Protein AF-A0A815IGK3-F1 (afdb_monomer_lite)

Foldseek 3Di:
DEAEAEDQDPVVLVVCQVVCCVVCVVVVEAEEEQEPPDDLVNRQPDDPPDRYYYYYYPVRVCVCVVVVSDPD

Organism: NCBI:txid392033

Sequence (72 aa):
SCVLILASTRESARQIEEEAIKFGKPLNITVISIIGGLSREEQGFVHCLGRQIVISTSSRLIDVLENCYLPL

Structure (mmCIF, N/CA/C/O backbone):
data_AF-A0A815IGK3-F1
#
_entry.id   AF-A0A815IGK3-F1
#
loop_
_atom_site.group_PDB
_atom_site.id
_atom_site.type_symbol
_atom_site.label_atom_id
_atom_site.label_alt_id
_atom_site.label_comp_id
_atom_site.label_asym_id
_atom_site.label_entity_id
_atom_site.label_seq_id
_atom_site.pdbx_PDB_ins_code
_atom_site.Cartn_x
_atom_site.Cartn_y
_atom_site.Cartn_z
_atom_site.occupancy
_atom_site.B_iso_or_equiv
_atom_site.auth_seq_id
_atom_site.auth_comp_id
_atom_site.auth_asym_id
_atom_site.auth_atom_id
_atom_site.pdbx_PDB_model_num
ATOM 1 N N . SER A 1 1 ? -15.795 -1.273 -6.410 1.00 68.00 1 SER A N 1
ATOM 2 C CA . SER A 1 1 ? -15.333 0.121 -6.242 1.00 68.00 1 SER A CA 1
ATOM 3 C C . SER A 1 1 ? -14.020 0.104 -5.476 1.00 68.00 1 SER A C 1
ATOM 5 O O . SER A 1 1 ? -14.010 0.134 -4.251 1.00 68.00 1 SER A O 1
ATOM 7 N N . CYS A 1 2 ? -12.922 -0.042 -6.216 1.00 74.75 2 CYS A N 1
ATOM 8 C CA . CYS A 1 2 ? -11.551 -0.019 -5.709 1.00 74.75 2 CYS A CA 1
ATOM 9 C C . CYS A 1 2 ? -10.928 1.338 -6.071 1.00 74.75 2 CYS A C 1
ATOM 11 O O . CYS A 1 2 ? -11.248 1.879 -7.131 1.00 74.75 2 CYS A O 1
ATOM 13 N N . VAL A 1 3 ? -10.091 1.892 -5.194 1.00 88.19 3 VAL A N 1
ATOM 14 C CA . VAL A 1 3 ? -9.325 3.123 -5.443 1.00 88.19 3 VAL A CA 1
ATOM 15 C C . VAL A 1 3 ? -7.843 2.774 -5.439 1.00 88.19 3 VAL A C 1
ATOM 17 O O . VAL A 1 3 ? -7.359 2.179 -4.481 1.00 88.19 3 VAL A O 1
ATOM 20 N N . LEU A 1 4 ? -7.126 3.169 -6.491 1.00 89.19 4 LEU A N 1
ATOM 21 C CA . LEU A 1 4 ? -5.673 3.053 -6.581 1.00 89.19 4 LEU A CA 1
ATOM 22 C C . LEU A 1 4 ? -5.025 4.411 -6.293 1.00 89.19 4 LEU A C 1
ATOM 24 O O . LEU A 1 4 ? -5.394 5.418 -6.897 1.00 89.19 4 LEU A O 1
ATOM 28 N N . ILE A 1 5 ? -4.033 4.423 -5.408 1.00 93.19 5 ILE A N 1
ATOM 29 C CA . ILE A 1 5 ? -3.192 5.576 -5.092 1.00 93.19 5 ILE A CA 1
ATOM 30 C C . ILE A 1 5 ? -1.754 5.236 -5.482 1.00 93.19 5 ILE A C 1
ATOM 32 O O . ILE A 1 5 ? -1.170 4.279 -4.975 1.00 93.19 5 ILE A O 1
ATOM 36 N N . LEU A 1 6 ? -1.175 6.038 -6.375 1.00 94.31 6 LEU A N 1
ATOM 37 C CA . LEU A 1 6 ? 0.221 5.911 -6.778 1.00 94.31 6 LEU A CA 1
ATOM 38 C C . LEU A 1 6 ? 1.083 6.930 -6.037 1.00 94.31 6 LEU A C 1
ATOM 40 O O . LEU A 1 6 ? 0.856 8.135 -6.134 1.00 94.31 6 LEU A O 1
ATOM 44 N N . ALA A 1 7 ? 2.091 6.437 -5.325 1.00 95.69 7 ALA A N 1
ATOM 45 C CA . ALA A 1 7 ? 3.117 7.244 -4.685 1.00 95.69 7 ALA A CA 1
ATOM 46 C C . ALA A 1 7 ? 4.433 7.161 -5.471 1.00 95.69 7 ALA A C 1
ATOM 48 O O . ALA A 1 7 ? 4.763 6.132 -6.065 1.00 95.69 7 ALA A O 1
ATOM 49 N N . SER A 1 8 ? 5.206 8.246 -5.463 1.00 93.94 8 SER A N 1
ATOM 50 C CA . SER A 1 8 ? 6.493 8.330 -6.167 1.00 93.94 8 SER A CA 1
ATOM 51 C C . SER A 1 8 ? 7.626 7.578 -5.461 1.00 93.94 8 SER A C 1
ATOM 53 O O . SER A 1 8 ? 8.611 7.221 -6.104 1.00 93.94 8 SER A O 1
ATOM 55 N N . THR A 1 9 ? 7.497 7.324 -4.156 1.00 93.31 9 THR A N 1
ATOM 56 C CA . THR A 1 9 ? 8.507 6.647 -3.331 1.00 93.31 9 THR A CA 1
ATOM 57 C C . THR A 1 9 ? 7.864 5.656 -2.362 1.00 93.31 9 THR A C 1
ATOM 59 O O . THR A 1 9 ? 6.667 5.728 -2.064 1.00 93.31 9 THR A O 1
ATOM 62 N N . ARG A 1 10 ? 8.671 4.722 -1.841 1.00 91.50 10 ARG A N 1
ATOM 63 C CA . ARG A 1 10 ? 8.227 3.754 -0.823 1.00 91.50 10 ARG A CA 1
ATOM 64 C C . ARG A 1 10 ? 7.836 4.441 0.480 1.00 91.50 10 ARG A C 1
ATOM 66 O O . ARG A 1 10 ? 6.904 4.010 1.149 1.00 91.50 10 ARG A O 1
ATOM 73 N N . GLU A 1 11 ? 8.566 5.481 0.845 1.00 94.12 11 GLU A N 1
ATOM 74 C CA . GLU A 1 11 ? 8.391 6.234 2.079 1.00 94.12 11 GLU A CA 1
ATOM 75 C C . GLU A 1 11 ? 7.059 6.985 2.046 1.00 94.12 11 GLU A C 1
ATOM 77 O O . GLU A 1 11 ? 6.275 6.881 2.987 1.00 94.12 11 GLU A O 1
ATOM 82 N N . SER A 1 12 ? 6.747 7.647 0.927 1.00 95.00 12 SER A N 1
ATOM 83 C CA . SER A 1 12 ? 5.452 8.306 0.745 1.00 95.00 12 SER A CA 1
ATOM 84 C C . SER A 1 12 ? 4.299 7.304 0.721 1.00 95.00 12 SER A C 1
ATOM 86 O O . SER A 1 12 ? 3.262 7.561 1.324 1.00 95.00 12 SER A O 1
ATOM 88 N N . ALA A 1 13 ? 4.473 6.139 0.089 1.00 94.38 13 ALA A N 1
ATOM 89 C CA . ALA A 1 13 ? 3.459 5.085 0.113 1.00 94.38 13 ALA A CA 1
ATOM 90 C C . ALA A 1 13 ? 3.144 4.607 1.541 1.00 94.38 13 ALA A C 1
ATOM 92 O O . ALA A 1 13 ? 1.973 4.472 1.888 1.00 94.38 13 ALA A O 1
ATOM 93 N N . ARG A 1 14 ? 4.172 4.410 2.379 1.00 92.75 14 ARG A N 1
ATOM 94 C CA . ARG A 1 14 ? 4.011 4.025 3.792 1.00 92.75 14 ARG A CA 1
ATOM 95 C C . ARG A 1 14 ? 3.279 5.080 4.610 1.00 92.75 14 ARG A C 1
ATOM 97 O O . ARG A 1 14 ? 2.376 4.744 5.363 1.00 92.75 14 ARG A O 1
ATOM 104 N N . GLN A 1 15 ? 3.621 6.353 4.427 1.00 96.00 15 GLN A N 1
ATOM 105 C CA . GLN A 1 15 ? 2.928 7.445 5.118 1.00 96.00 15 GLN A CA 1
ATOM 106 C C . GLN A 1 15 ? 1.439 7.493 4.751 1.00 96.00 15 GLN A C 1
ATOM 108 O O . GLN A 1 15 ? 0.587 7.653 5.622 1.00 96.00 15 GLN A O 1
ATOM 113 N N . ILE A 1 16 ? 1.114 7.316 3.465 1.00 96.00 16 ILE A N 1
ATOM 114 C CA . ILE A 1 16 ? -0.278 7.265 3.003 1.00 96.00 16 ILE A CA 1
ATOM 115 C C . ILE A 1 16 ? -0.989 6.038 3.581 1.00 96.00 16 ILE A C 1
ATOM 117 O O . ILE A 1 16 ? -2.133 6.157 4.003 1.00 96.00 16 ILE A O 1
ATOM 121 N N . GLU A 1 17 ? -0.336 4.876 3.618 1.00 93.81 17 GLU A N 1
ATOM 122 C CA . GLU A 1 17 ? -0.890 3.642 4.186 1.00 93.81 17 GLU A CA 1
ATOM 123 C C . GLU A 1 17 ? -1.229 3.801 5.669 1.00 93.81 17 GLU A C 1
ATOM 125 O O . GLU A 1 17 ? -2.356 3.508 6.073 1.00 93.81 17 GLU A O 1
ATOM 130 N N . GLU A 1 18 ? -0.295 4.318 6.467 1.00 95.12 18 GLU A N 1
ATOM 131 C CA . GLU A 1 18 ? -0.490 4.547 7.900 1.00 95.12 18 GLU A CA 1
ATOM 132 C C . GLU A 1 18 ? -1.690 5.460 8.177 1.00 95.12 18 GLU A C 1
ATOM 134 O O . GLU A 1 18 ? -2.510 5.161 9.049 1.00 95.12 18 GLU A O 1
ATOM 139 N N . GLU A 1 19 ? -1.834 6.552 7.423 1.00 96.75 19 GLU A N 1
ATOM 140 C CA . GLU A 1 19 ? -2.982 7.453 7.552 1.00 96.75 19 GLU A CA 1
ATOM 141 C C . GLU A 1 19 ? -4.273 6.817 7.026 1.00 96.75 19 GLU A C 1
ATOM 143 O O . GLU A 1 19 ? -5.304 6.840 7.702 1.00 96.75 19 GLU A O 1
ATOM 148 N N . ALA A 1 20 ? -4.235 6.176 5.858 1.00 94.19 20 ALA A N 1
ATOM 149 C CA . ALA A 1 20 ? -5.402 5.536 5.263 1.00 94.19 20 ALA A CA 1
ATOM 150 C C . ALA A 1 20 ? -5.970 4.430 6.162 1.00 94.19 20 ALA A C 1
ATOM 152 O O . ALA A 1 20 ? -7.188 4.288 6.236 1.00 94.19 20 ALA A O 1
ATOM 153 N N . ILE A 1 21 ? -5.134 3.680 6.888 1.00 93.19 21 ILE A N 1
ATOM 154 C CA . ILE A 1 21 ? -5.593 2.680 7.864 1.00 93.19 21 ILE A CA 1
ATOM 155 C C . ILE A 1 21 ? -6.345 3.352 9.021 1.00 93.19 21 ILE A C 1
ATOM 157 O O . ILE A 1 21 ? -7.414 2.872 9.413 1.00 93.19 21 ILE A O 1
ATOM 161 N N . LYS A 1 22 ? -5.835 4.476 9.549 1.00 94.44 22 LYS A N 1
ATOM 162 C CA . LYS A 1 22 ? -6.490 5.230 10.637 1.00 94.44 22 LYS A CA 1
ATOM 163 C C . LYS A 1 22 ? -7.886 5.699 10.221 1.00 94.44 22 LYS A C 1
ATOM 165 O O . LYS A 1 22 ? -8.837 5.517 10.981 1.00 94.44 22 LYS A O 1
ATOM 170 N N . PHE A 1 23 ? -8.022 6.243 9.009 1.00 92.25 23 PHE A N 1
ATOM 171 C CA . PHE A 1 23 ? -9.310 6.703 8.472 1.00 92.25 23 PHE A CA 1
ATOM 172 C C . PHE A 1 23 ? -10.213 5.562 7.983 1.00 92.25 23 PHE A C 1
ATOM 174 O O . PHE A 1 23 ? -11.437 5.652 8.076 1.00 92.25 23 PHE A O 1
ATOM 181 N N . GLY A 1 24 ? -9.628 4.486 7.460 1.00 90.75 24 GLY A N 1
ATOM 182 C CA . GLY A 1 24 ? -10.343 3.379 6.830 1.00 90.75 24 GLY A CA 1
ATOM 183 C C . GLY A 1 24 ? -10.971 2.406 7.823 1.00 90.75 24 GLY A C 1
ATOM 184 O O . GLY A 1 24 ? -12.085 1.932 7.591 1.00 90.75 24 GLY A O 1
ATOM 185 N N . LYS A 1 25 ? -10.313 2.163 8.964 1.00 87.25 25 LYS A N 1
ATOM 186 C CA . LYS A 1 25 ? -10.779 1.236 10.008 1.00 87.25 25 LYS A CA 1
ATOM 187 C C . LYS A 1 25 ? -12.216 1.504 10.497 1.00 87.25 25 LYS A C 1
ATOM 189 O O . LYS A 1 25 ? -13.000 0.556 10.489 1.00 87.25 25 LYS A O 1
ATOM 194 N N . PRO A 1 26 ? -12.623 2.733 10.880 1.00 91.75 26 PRO A N 1
ATOM 195 C CA . PRO A 1 26 ? -14.005 2.996 11.301 1.00 91.75 26 PRO A CA 1
ATOM 196 C C . PRO A 1 26 ? -15.033 2.879 10.164 1.00 91.75 26 PRO A C 1
ATOM 198 O O . PRO A 1 26 ? -16.223 2.739 10.431 1.00 91.75 26 PRO A O 1
ATOM 201 N N . LEU A 1 27 ? -14.594 2.925 8.902 1.00 90.06 27 LEU A N 1
ATOM 202 C CA . LEU A 1 27 ? -15.452 2.864 7.713 1.00 90.06 27 LEU A CA 1
ATOM 203 C C . LEU A 1 27 ? -15.508 1.468 7.078 1.00 90.06 27 LEU A C 1
ATOM 205 O O . LEU A 1 27 ? -16.119 1.308 6.019 1.00 90.06 27 LEU A O 1
ATOM 209 N N . ASN A 1 28 ? -14.868 0.474 7.705 1.00 87.25 28 ASN A N 1
ATOM 210 C CA . ASN A 1 28 ? -14.697 -0.874 7.164 1.00 87.25 28 ASN A CA 1
ATOM 211 C C . ASN A 1 28 ? -14.067 -0.867 5.753 1.00 87.25 28 ASN A C 1
ATOM 213 O O . ASN A 1 28 ? -14.502 -1.590 4.856 1.00 87.25 28 ASN A O 1
ATOM 217 N N . ILE A 1 29 ? -13.080 0.013 5.544 1.00 88.25 29 ILE A N 1
ATOM 218 C CA . ILE A 1 29 ? -12.277 0.083 4.320 1.00 88.25 29 ILE A CA 1
ATOM 219 C C . ILE A 1 29 ? -10.981 -0.684 4.552 1.00 88.25 29 ILE A C 1
ATOM 221 O O . ILE A 1 29 ? -10.245 -0.406 5.500 1.00 88.25 29 ILE A O 1
ATOM 225 N N . THR A 1 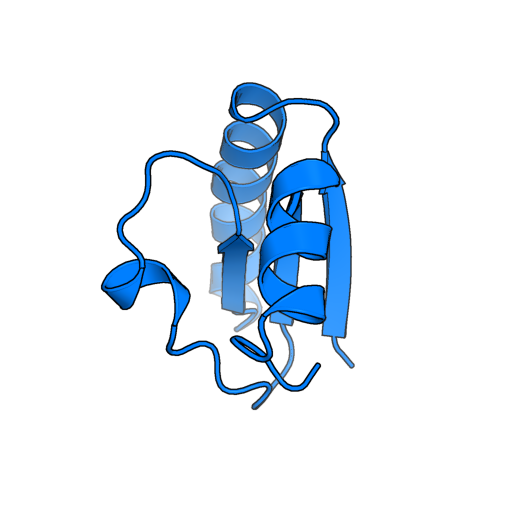30 ? -10.683 -1.607 3.646 1.00 87.12 30 THR A N 1
ATOM 226 C CA . THR A 1 30 ? -9.420 -2.345 3.647 1.00 87.12 30 THR A CA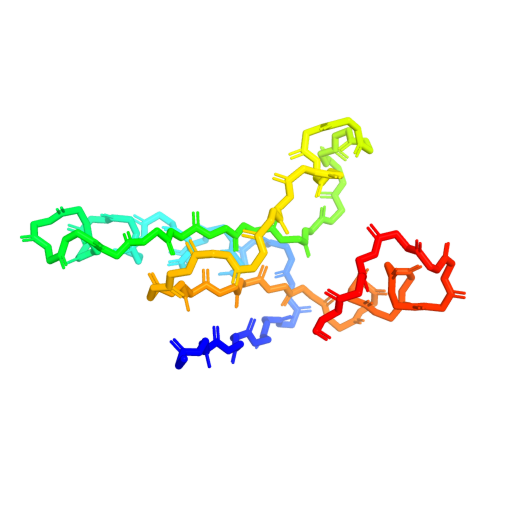 1
ATOM 227 C C . THR A 1 30 ? -8.364 -1.549 2.883 1.00 87.12 30 THR A C 1
ATOM 229 O O . THR A 1 30 ? -8.604 -1.110 1.757 1.00 87.12 30 THR A O 1
ATOM 232 N N . VAL A 1 31 ? -7.200 -1.349 3.499 1.00 88.44 31 VAL A N 1
ATOM 233 C CA . VAL A 1 31 ? -6.051 -0.654 2.902 1.00 88.44 31 VAL A CA 1
ATOM 234 C C . VAL A 1 31 ? -4.940 -1.659 2.674 1.00 88.44 31 VAL A C 1
ATOM 236 O O . VAL A 1 31 ? -4.677 -2.495 3.536 1.00 88.44 31 VAL A O 1
ATOM 239 N N . ILE A 1 32 ? -4.333 -1.591 1.495 1.00 86.56 32 ILE A N 1
ATOM 240 C CA . ILE A 1 32 ? -3.361 -2.568 1.018 1.00 86.56 32 ILE A CA 1
ATOM 241 C C . ILE A 1 32 ? -2.230 -1.819 0.329 1.00 86.56 32 ILE A C 1
ATOM 243 O O . ILE A 1 32 ? -2.499 -0.964 -0.515 1.00 86.56 32 ILE A O 1
ATOM 247 N N . SER A 1 33 ? -0.978 -2.155 0.642 1.00 87.19 33 SER A N 1
ATOM 248 C CA . SER A 1 33 ? 0.190 -1.587 -0.030 1.00 87.19 33 SER A CA 1
ATOM 249 C C . SER A 1 33 ? 0.932 -2.610 -0.899 1.00 87.19 33 SER A C 1
ATOM 251 O O . SER A 1 33 ? 1.200 -3.740 -0.501 1.00 87.19 33 SER A O 1
ATOM 253 N N . ILE A 1 34 ? 1.283 -2.197 -2.118 1.00 86.19 34 ILE A N 1
ATOM 254 C CA . ILE A 1 34 ? 2.084 -2.958 -3.083 1.00 86.19 34 ILE A CA 1
ATOM 255 C C . ILE A 1 34 ? 3.357 -2.155 -3.351 1.00 86.19 34 ILE A C 1
ATOM 257 O O . ILE A 1 34 ? 3.444 -1.375 -4.302 1.00 86.19 34 ILE A O 1
ATOM 261 N N . ILE A 1 35 ? 4.348 -2.307 -2.479 1.00 87.25 35 ILE A N 1
ATOM 262 C CA . ILE A 1 35 ? 5.626 -1.593 -2.556 1.00 87.25 35 ILE A CA 1
ATOM 263 C 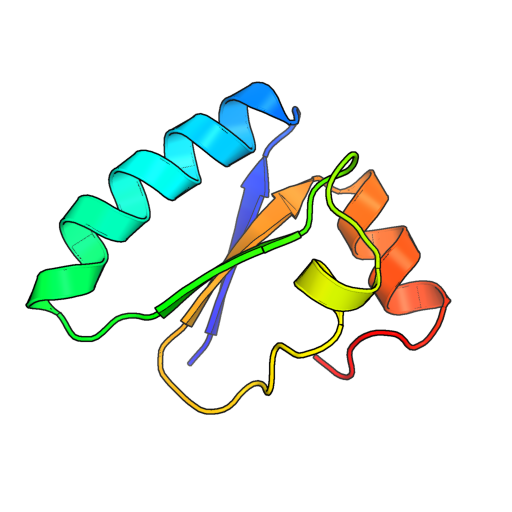C . ILE A 1 35 ? 6.804 -2.559 -2.388 1.00 87.25 35 ILE A C 1
ATOM 265 O O . ILE A 1 35 ? 6.654 -3.676 -1.892 1.00 87.25 35 ILE A O 1
ATOM 269 N N . GLY A 1 36 ? 7.995 -2.164 -2.850 1.00 78.62 36 GLY A N 1
ATOM 270 C CA . GLY A 1 36 ? 9.197 -2.998 -2.721 1.00 78.62 36 GLY A CA 1
ATOM 271 C C . GLY A 1 36 ? 9.548 -3.311 -1.257 1.00 78.62 36 GLY A C 1
ATOM 272 O O . GLY A 1 36 ? 9.155 -2.582 -0.352 1.00 78.62 36 GLY A O 1
ATOM 273 N N . GLY A 1 37 ? 10.316 -4.379 -1.018 1.00 72.88 37 GLY A N 1
ATOM 274 C CA . GLY A 1 37 ? 10.842 -4.747 0.308 1.00 72.88 37 GLY A CA 1
ATOM 275 C C . GLY A 1 37 ? 9.855 -5.388 1.289 1.00 72.88 37 GLY A C 1
ATOM 276 O O . GLY A 1 37 ? 10.214 -5.538 2.451 1.00 72.88 37 GLY A O 1
ATOM 277 N N . LEU A 1 38 ? 8.660 -5.753 0.829 1.00 66.06 38 LEU A N 1
ATOM 278 C CA . LEU A 1 38 ? 7.793 -6.752 1.463 1.00 66.06 38 LEU A CA 1
ATOM 279 C C . LEU A 1 38 ? 7.920 -8.066 0.678 1.00 66.06 38 LEU A C 1
ATOM 281 O O . LEU A 1 38 ? 8.209 -8.031 -0.525 1.00 66.06 38 LEU A O 1
ATOM 285 N N . SER A 1 39 ? 7.749 -9.215 1.328 1.00 63.62 39 SER A N 1
ATOM 286 C CA . SER A 1 39 ? 7.862 -10.514 0.654 1.00 63.62 39 SER A CA 1
ATOM 287 C C . SER A 1 39 ? 6.755 -10.705 -0.394 1.00 63.62 39 SER A C 1
ATOM 289 O O . SER A 1 39 ? 5.707 -10.057 -0.363 1.00 63.62 39 SER A O 1
ATOM 291 N N . ARG A 1 40 ? 6.992 -11.594 -1.369 1.00 59.31 40 ARG A N 1
ATOM 292 C CA . ARG A 1 40 ? 6.000 -11.915 -2.412 1.00 59.31 40 ARG A CA 1
ATOM 293 C C . ARG A 1 40 ? 4.746 -12.558 -1.818 1.00 59.31 40 ARG A C 1
ATOM 295 O O . ARG A 1 40 ? 3.654 -12.302 -2.309 1.00 59.31 40 ARG A O 1
ATOM 302 N N . GLU A 1 41 ? 4.907 -13.344 -0.758 1.00 57.91 41 GLU A N 1
ATOM 303 C CA . GLU A 1 41 ? 3.811 -14.008 -0.047 1.00 57.91 41 GLU A CA 1
ATOM 304 C C . GLU A 1 41 ? 2.927 -13.007 0.712 1.00 57.91 41 GLU A C 1
ATOM 306 O O . GLU A 1 41 ? 1.707 -13.130 0.665 1.00 57.91 41 GLU A O 1
ATOM 311 N N . GLU A 1 42 ? 3.512 -11.962 1.313 1.00 56.62 42 GLU A N 1
ATOM 312 C CA . GLU A 1 42 ? 2.761 -10.872 1.966 1.00 56.62 42 GLU A CA 1
ATOM 313 C C . GLU A 1 42 ? 1.949 -10.024 0.970 1.00 56.62 42 GLU A C 1
ATOM 315 O O . GLU A 1 42 ? 0.929 -9.450 1.341 1.00 56.62 42 GLU A O 1
ATOM 320 N N . GLN A 1 43 ? 2.379 -9.950 -0.296 1.00 56.75 43 GLN A N 1
ATOM 321 C CA . GLN A 1 43 ? 1.714 -9.159 -1.345 1.00 56.75 43 GLN A CA 1
ATOM 322 C C . GLN A 1 43 ? 0.727 -9.978 -2.198 1.00 56.75 43 GLN A C 1
ATOM 324 O O . GLN A 1 43 ? -0.159 -9.406 -2.829 1.00 56.75 43 GLN A O 1
ATOM 329 N N . GLY A 1 44 ? 0.883 -11.305 -2.250 1.00 52.84 44 GLY A N 1
ATOM 330 C CA . GLY A 1 44 ? 0.253 -12.179 -3.248 1.00 52.84 44 GLY A CA 1
ATOM 331 C C . GLY A 1 44 ? -1.201 -12.581 -2.987 1.00 52.84 44 GLY A C 1
ATOM 332 O O . GLY A 1 44 ? -1.751 -13.356 -3.761 1.00 52.84 44 GLY A O 1
ATOM 333 N N . PHE A 1 45 ? -1.834 -12.094 -1.918 1.00 52.72 45 PHE A N 1
ATOM 334 C CA . PHE A 1 45 ? -3.150 -12.585 -1.480 1.00 52.72 45 PHE A CA 1
ATOM 335 C C . PHE A 1 45 ? -4.225 -11.505 -1.372 1.00 52.72 45 PHE A C 1
ATOM 337 O O . PHE A 1 45 ? -5.137 -11.575 -0.547 1.00 52.72 45 PHE A O 1
ATOM 344 N N . VAL A 1 46 ? -4.149 -10.495 -2.230 1.00 54.38 46 VAL A N 1
ATOM 345 C CA . VAL A 1 46 ? -5.152 -9.436 -2.266 1.00 54.38 46 VAL A CA 1
ATOM 346 C C . VAL A 1 46 ? -6.251 -9.846 -3.232 1.00 54.38 46 VAL A C 1
ATOM 348 O O . VAL A 1 46 ? -6.278 -9.472 -4.400 1.00 54.38 46 VAL A O 1
ATOM 351 N N . HIS A 1 47 ? -7.169 -10.667 -2.738 1.00 52.94 47 HIS A N 1
ATOM 352 C CA . HIS A 1 47 ? -8.439 -10.882 -3.414 1.00 52.94 47 HIS A CA 1
ATOM 353 C C . HIS A 1 47 ? -9.152 -9.525 -3.526 1.00 52.94 47 HIS A C 1
ATOM 355 O O . HIS A 1 47 ? -9.438 -8.911 -2.500 1.00 52.94 47 HIS A O 1
ATOM 361 N N . CYS A 1 48 ? -9.480 -9.071 -4.742 1.00 54.09 48 CYS A N 1
ATOM 362 C CA . CYS A 1 48 ? -10.261 -7.854 -5.020 1.00 54.09 48 CYS A CA 1
ATOM 363 C C . CYS A 1 48 ? -11.734 -7.951 -4.548 1.00 54.09 48 CYS A C 1
ATOM 365 O O . CYS A 1 48 ? -12.670 -7.594 -5.261 1.00 54.09 48 CYS A O 1
ATOM 367 N N . LEU A 1 49 ? -11.968 -8.424 -3.325 1.00 49.75 49 LEU A N 1
ATOM 368 C CA . LEU A 1 49 ? -13.277 -8.632 -2.717 1.00 49.75 49 LEU A CA 1
ATOM 369 C C . LEU A 1 49 ? -13.565 -7.492 -1.721 1.00 49.75 49 LEU A C 1
ATOM 371 O O . LEU A 1 49 ? -13.227 -7.584 -0.548 1.00 49.75 49 LEU A O 1
ATOM 375 N N . GLY A 1 50 ? -14.187 -6.394 -2.184 1.00 63.78 50 GLY A N 1
ATOM 376 C CA . GLY A 1 50 ? -14.722 -5.323 -1.313 1.00 63.78 50 GLY A CA 1
ATOM 377 C C . GLY A 1 50 ? -14.302 -3.877 -1.639 1.00 63.78 50 GLY 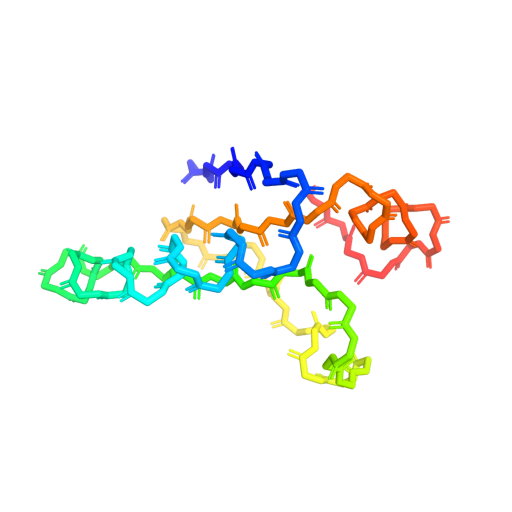A C 1
ATOM 378 O O . GLY A 1 50 ? -13.685 -3.608 -2.671 1.00 63.78 50 GLY A O 1
ATOM 379 N N . ARG A 1 51 ? -14.662 -2.928 -0.751 1.00 60.78 51 ARG A N 1
ATOM 380 C CA . ARG A 1 51 ? -14.216 -1.514 -0.781 1.00 60.78 51 ARG A CA 1
ATOM 381 C C . ARG A 1 51 ? -12.772 -1.439 -0.298 1.00 60.78 51 ARG A C 1
ATOM 383 O O . ARG A 1 51 ? -12.512 -1.600 0.892 1.00 60.78 51 ARG A O 1
ATOM 390 N N . GLN A 1 52 ? -11.857 -1.195 -1.227 1.00 76.38 52 GLN A N 1
ATOM 391 C CA . GLN A 1 52 ? -10.423 -1.266 -0.967 1.00 76.38 52 GLN A CA 1
ATOM 392 C C . GLN A 1 52 ? -9.701 -0.025 -1.488 1.00 76.38 52 GLN A C 1
ATOM 394 O O . GLN A 1 52 ? -10.046 0.498 -2.553 1.00 76.38 52 GLN A O 1
ATOM 399 N N . ILE A 1 53 ? -8.703 0.420 -0.726 1.00 89.75 53 ILE A N 1
ATOM 400 C CA . ILE A 1 53 ? -7.690 1.382 -1.157 1.00 89.75 53 ILE A CA 1
ATOM 401 C C . ILE A 1 53 ? -6.397 0.600 -1.373 1.00 89.75 53 ILE A C 1
ATOM 403 O O . ILE A 1 53 ? -5.853 0.025 -0.432 1.00 89.75 53 ILE A O 1
ATOM 407 N N . VAL A 1 54 ? -5.911 0.592 -2.611 1.00 88.81 54 VAL A N 1
ATOM 408 C CA . VAL A 1 54 ? -4.615 0.022 -2.982 1.00 88.81 54 VAL A CA 1
ATOM 409 C C . VAL A 1 54 ? -3.618 1.162 -3.124 1.00 88.81 54 VAL A C 1
ATOM 411 O O . VAL A 1 54 ? -3.865 2.113 -3.859 1.00 88.81 54 VAL A O 1
ATOM 414 N N . ILE A 1 55 ? -2.491 1.076 -2.430 1.00 92.19 55 ILE A N 1
ATOM 415 C CA . ILE A 1 55 ? -1.415 2.068 -2.457 1.00 92.19 55 ILE A CA 1
ATOM 416 C C . ILE A 1 55 ? -0.188 1.405 -3.065 1.00 92.19 55 ILE A C 1
ATOM 418 O O . ILE A 1 55 ? 0.230 0.341 -2.621 1.00 92.19 55 ILE A O 1
ATOM 422 N N . SER A 1 56 ? 0.415 2.000 -4.086 1.00 91.50 56 SER A N 1
ATOM 423 C CA . SER A 1 56 ? 1.562 1.385 -4.754 1.00 91.50 56 SER A CA 1
ATOM 424 C C . SER A 1 56 ? 2.553 2.409 -5.287 1.00 91.50 56 SER A C 1
ATOM 426 O O . SER A 1 56 ? 2.228 3.578 -5.476 1.00 91.50 56 SER A O 1
ATOM 428 N N . THR A 1 57 ? 3.778 1.960 -5.543 1.00 92.75 57 THR A N 1
ATOM 429 C CA . THR A 1 57 ? 4.747 2.679 -6.377 1.00 92.75 57 THR A CA 1
ATOM 430 C C . THR A 1 57 ? 4.638 2.182 -7.812 1.00 92.75 57 THR A C 1
ATOM 432 O O . THR A 1 57 ? 4.522 0.974 -8.020 1.00 92.75 57 THR A O 1
ATOM 435 N N . SER A 1 58 ? 4.738 3.078 -8.797 1.00 90.12 58 SER A N 1
ATOM 436 C CA . SER A 1 58 ? 4.557 2.740 -10.220 1.00 90.12 58 SER A CA 1
ATOM 437 C C . SER A 1 58 ? 5.407 1.552 -10.678 1.00 90.12 58 SER A C 1
ATOM 439 O O . SER A 1 58 ? 4.877 0.651 -11.318 1.00 90.12 58 SER A O 1
ATOM 441 N N . SER A 1 59 ? 6.684 1.503 -10.288 1.00 87.50 59 SER A N 1
ATOM 442 C CA . SER A 1 59 ? 7.589 0.390 -10.605 1.00 87.50 59 SER A CA 1
ATOM 443 C C . SER A 1 59 ? 7.044 -0.954 -10.118 1.00 87.50 59 SER A C 1
ATOM 445 O O . SER A 1 59 ? 6.890 -1.886 -10.898 1.00 87.50 59 SER A O 1
ATOM 447 N N . ARG A 1 60 ? 6.676 -1.035 -8.836 1.00 84.19 60 ARG A N 1
ATOM 448 C CA . ARG A 1 60 ? 6.190 -2.279 -8.237 1.00 84.19 60 ARG A CA 1
ATOM 449 C C . ARG A 1 60 ? 4.822 -2.698 -8.773 1.00 84.19 60 ARG A C 1
ATOM 451 O O . ARG A 1 60 ? 4.584 -3.892 -8.919 1.00 84.19 60 ARG A O 1
ATOM 458 N N . LEU A 1 61 ? 3.935 -1.744 -9.060 1.00 85.12 61 LEU A N 1
ATOM 459 C CA . LEU A 1 61 ? 2.642 -2.049 -9.667 1.00 85.12 61 LEU A CA 1
AT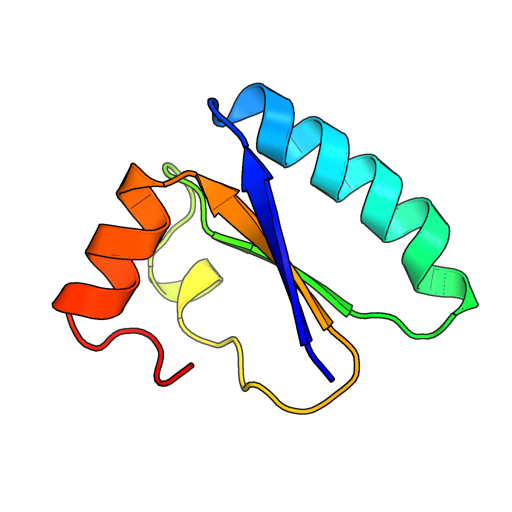OM 460 C C . LEU A 1 61 ? 2.826 -2.696 -11.042 1.00 85.12 61 LEU A C 1
ATOM 462 O O . LEU A 1 61 ? 2.205 -3.717 -11.312 1.00 85.12 61 LEU A O 1
ATOM 466 N N . ILE A 1 62 ? 3.702 -2.132 -11.880 1.00 85.38 62 ILE A N 1
ATOM 467 C CA . ILE A 1 62 ? 4.003 -2.673 -13.210 1.00 85.38 62 ILE A CA 1
ATOM 468 C C . ILE A 1 62 ? 4.566 -4.092 -13.088 1.00 85.38 62 ILE A C 1
ATOM 470 O O . ILE A 1 62 ? 4.023 -4.997 -13.713 1.00 85.38 62 ILE A O 1
ATOM 474 N N . ASP A 1 63 ? 5.546 -4.321 -12.203 1.00 81.50 63 ASP A N 1
ATOM 475 C CA . ASP A 1 63 ? 6.107 -5.661 -11.966 1.00 81.50 63 ASP A CA 1
ATOM 476 C C . ASP A 1 63 ? 5.020 -6.696 -11.630 1.00 81.50 63 ASP A C 1
ATOM 478 O O . ASP A 1 63 ? 5.080 -7.850 -12.053 1.00 81.50 63 ASP A O 1
ATOM 482 N N . VAL A 1 64 ? 4.040 -6.301 -10.817 1.00 76.06 64 VAL A N 1
ATOM 483 C CA . VAL A 1 64 ? 2.963 -7.178 -10.349 1.00 76.06 64 VAL A CA 1
ATOM 484 C C . VAL A 1 64 ? 1.937 -7.457 -11.451 1.00 76.06 64 VAL A C 1
ATOM 486 O O . VAL A 1 64 ? 1.440 -8.582 -11.540 1.00 76.06 64 VAL A O 1
ATOM 489 N N . LEU A 1 65 ? 1.663 -6.472 -12.312 1.00 77.44 65 LEU A N 1
ATOM 490 C CA . LEU A 1 65 ? 0.760 -6.610 -13.456 1.00 77.44 65 LEU A CA 1
ATOM 491 C C . LEU A 1 65 ? 1.368 -7.440 -14.587 1.00 77.44 65 LEU A C 1
ATOM 493 O O . LEU A 1 65 ? 0.703 -8.322 -15.123 1.00 77.44 65 LEU A O 1
ATOM 497 N N . GLU A 1 66 ? 2.630 -7.191 -14.934 1.00 79.31 66 GLU A N 1
ATOM 498 C CA . GLU A 1 66 ? 3.306 -7.864 -16.050 1.00 79.31 66 GLU A CA 1
ATOM 499 C C . GLU A 1 66 ? 3.592 -9.339 -15.765 1.00 79.31 66 GLU A C 1
ATOM 501 O O . GLU A 1 66 ? 3.553 -10.169 -16.670 1.00 79.31 66 GLU A O 1
ATOM 506 N N . ASN A 1 67 ? 3.843 -9.690 -14.503 1.00 69.50 67 ASN A N 1
ATOM 507 C CA . ASN A 1 67 ? 4.151 -11.063 -14.111 1.00 69.50 67 ASN A CA 1
ATOM 508 C C . ASN A 1 67 ? 2.917 -11.854 -13.627 1.00 69.50 67 ASN A C 1
ATOM 510 O O . ASN A 1 67 ? 3.073 -12.896 -12.990 1.00 69.50 67 ASN A O 1
ATOM 514 N N . CYS A 1 68 ? 1.696 -11.384 -13.931 1.00 60.06 68 CYS A N 1
ATOM 515 C CA . CYS A 1 68 ? 0.427 -12.046 -13.589 1.00 60.06 68 CYS A CA 1
ATOM 516 C C . CYS A 1 68 ? 0.279 -12.393 -12.093 1.00 60.06 68 CYS A C 1
ATOM 518 O O . CYS A 1 68 ? -0.269 -13.440 -11.747 1.00 60.06 68 CYS A O 1
ATOM 520 N N . TYR A 1 69 ? 0.762 -11.531 -11.192 1.00 57.06 69 TYR A N 1
ATOM 521 C CA . TYR A 1 69 ? 0.646 -11.766 -9.747 1.00 57.06 69 TYR A CA 1
ATOM 522 C C . TYR A 1 69 ? -0.667 -11.246 -9.150 1.00 57.06 69 TYR A C 1
ATOM 524 O O . TYR A 1 69 ? -1.047 -11.680 -8.066 1.00 57.06 69 TYR A O 1
ATOM 532 N N . LEU A 1 70 ? -1.376 -10.353 -9.848 1.00 52.34 70 LEU A N 1
ATOM 533 C CA . LEU A 1 70 ? -2.702 -9.870 -9.462 1.00 52.34 70 LEU A CA 1
ATOM 534 C C . LEU A 1 70 ? -3.578 -9.714 -10.714 1.00 52.34 70 LEU A C 1
ATOM 536 O O . LEU A 1 70 ? -3.261 -8.876 -11.561 1.00 52.34 70 LEU A O 1
ATOM 540 N N . PRO A 1 71 ? -4.688 -10.457 -10.855 1.00 49.56 71 PRO A N 1
ATOM 541 C CA . PRO A 1 71 ? -5.775 -10.007 -11.709 1.00 49.56 71 PRO A CA 1
ATOM 542 C C . PRO A 1 71 ? -6.441 -8.817 -11.000 1.00 49.56 71 PRO A C 1
ATOM 544 O O . PRO A 1 71 ? -7.153 -9.014 -10.015 1.00 49.56 71 PRO A O 1
ATOM 547 N N . LEU A 1 72 ? -6.134 -7.589 -11.435 1.00 50.72 72 LEU A N 1
ATOM 548 C CA . LEU A 1 72 ? -6.896 -6.394 -11.040 1.00 50.72 72 LEU A CA 1
ATOM 549 C C . L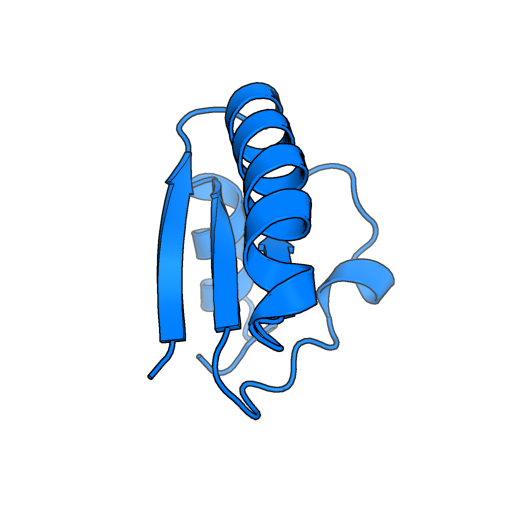EU A 1 72 ? -8.346 -6.474 -11.535 1.00 50.72 72 LEU A C 1
ATOM 551 O O . LEU A 1 72 ? -8.559 -6.994 -12.655 1.00 50.72 72 LEU A O 1
#

Secondary structure (DSSP, 8-state):
-EEEEEESSHHHHHHHHHHHHHHHGGGT-EEEEE-TTS-HHHHTT----SSEEEEEEHHHHHHHHHTTS---

InterPro domains:
  IPR011545 DEAD/DEAH-box helicase domain [PF00270] (3-65)
  IPR027417 P-loop containing nucleoside triphosphate hydrolase [G3DSA:3.40.50.300] (1-72)
  IPR027417 P-loop containing nucleoside triphosphate hydrolase [SSF52540] (3-69)

pLDDT: mean 79.7, std 15.41, range [49.56, 96.75]

Radius of gyration: 11.63 Å; chains: 1; bounding box: 26×22×27 Å